Protein AF-A0A7R9EGP4-F1 (afdb_monomer_lite)

pLDDT: mean 71.15, std 16.38, range [32.47, 93.38]

Radius of gyration: 16.87 Å; chains: 1; bounding box: 32×26×51 Å

Sequence (103 aa):
MEYSLVICSLVVRGTTDPYENIPIYNYVSGQNTLTLQENTNVVLERILEVPSAQAIWYPWVIPFKTVFWYRVFAIFVHVIPGALLDIAFVIKGNPPMPIDTLR

Secondary structure (DSSP, 8-state):
---EE--S-----------TTPPPPBSSSSTTB--HHHHHHHHHHHHHHS--TT-SS-----EESSHHHHHHHHIIIIIHHHHHHHHHHHHTTPPPPP-----

Structure (mmCIF, N/CA/C/O backbone):
data_AF-A0A7R9EGP4-F1
#
_entry.id   AF-A0A7R9EGP4-F1
#
loop_
_atom_site.group_PDB
_atom_site.id
_atom_site.type_symbol
_atom_site.label_atom_id
_atom_site.label_alt_id
_atom_site.label_comp_id
_atom_site.label_asym_id
_atom_site.label_entity_id
_atom_site.label_seq_id
_atom_site.pdbx_PDB_ins_code
_atom_site.Cartn_x
_atom_site.Cartn_y
_atom_site.Cartn_z
_atom_site.occupancy
_atom_site.B_iso_or_equiv
_atom_site.auth_seq_id
_atom_site.auth_comp_id
_atom_site.auth_asym_id
_atom_site.auth_atom_id
_atom_site.pdbx_PDB_model_num
ATOM 1 N N . MET A 1 1 ? 13.381 -14.000 -12.545 1.00 33.09 1 MET A N 1
ATOM 2 C CA . MET A 1 1 ? 13.529 -13.463 -11.177 1.00 33.09 1 MET A CA 1
ATOM 3 C C . MET A 1 1 ? 12.174 -12.921 -10.783 1.00 33.09 1 MET A C 1
ATOM 5 O O . MET A 1 1 ? 11.679 -12.043 -11.474 1.00 33.09 1 MET A O 1
ATOM 9 N N . GLU A 1 2 ? 11.538 -13.522 -9.784 1.00 32.47 2 GLU A N 1
ATOM 10 C CA . GLU A 1 2 ? 10.245 -13.063 -9.271 1.00 32.47 2 GLU A CA 1
ATOM 11 C C . GLU A 1 2 ? 10.476 -11.825 -8.402 1.00 32.47 2 GLU A C 1
ATOM 13 O O . GLU A 1 2 ? 11.307 -11.845 -7.494 1.00 32.47 2 GLU A O 1
ATOM 18 N N . TYR A 1 3 ? 9.776 -10.739 -8.710 1.00 34.62 3 TYR A N 1
ATOM 19 C CA . TYR A 1 3 ? 9.794 -9.510 -7.926 1.00 34.62 3 TYR A CA 1
ATOM 20 C C . TYR A 1 3 ? 8.401 -9.325 -7.335 1.00 34.62 3 TYR A C 1
ATOM 22 O O . TYR A 1 3 ? 7.410 -9.365 -8.061 1.00 34.62 3 TYR A O 1
ATOM 30 N N . SER A 1 4 ? 8.324 -9.138 -6.021 1.00 34.84 4 SER A N 1
ATOM 31 C CA . SER A 1 4 ? 7.066 -8.846 -5.331 1.00 34.84 4 SER A CA 1
ATOM 32 C C . SER A 1 4 ? 6.970 -7.343 -5.087 1.00 34.84 4 SER A C 1
ATOM 34 O O . SER A 1 4 ? 7.920 -6.726 -4.596 1.00 34.84 4 SER A O 1
ATOM 36 N N . LEU A 1 5 ? 5.830 -6.768 -5.467 1.00 43.25 5 LEU A N 1
ATOM 37 C CA . LEU A 1 5 ? 5.548 -5.338 -5.447 1.00 43.25 5 LEU A CA 1
ATOM 38 C C . LEU A 1 5 ? 4.497 -5.057 -4.370 1.00 43.25 5 LEU A C 1
ATOM 40 O O . LEU A 1 5 ? 3.457 -5.708 -4.332 1.00 43.25 5 LEU A O 1
ATOM 44 N N . VAL A 1 6 ? 4.766 -4.082 -3.510 1.00 43.62 6 VAL A N 1
ATOM 45 C CA . VAL A 1 6 ? 3.789 -3.564 -2.550 1.00 43.62 6 VAL A CA 1
ATOM 46 C C . VAL A 1 6 ? 3.207 -2.279 -3.137 1.00 43.62 6 VAL A C 1
ATOM 48 O O . VAL A 1 6 ? 3.958 -1.328 -3.335 1.00 43.62 6 VAL A O 1
ATOM 51 N N . ILE A 1 7 ? 1.902 -2.245 -3.431 1.00 51.66 7 ILE A N 1
ATOM 52 C CA . ILE A 1 7 ? 1.186 -1.013 -3.809 1.00 51.66 7 ILE A CA 1
ATOM 53 C C . ILE A 1 7 ? 0.222 -0.660 -2.682 1.00 51.66 7 ILE A C 1
ATOM 55 O O . ILE A 1 7 ? -0.674 -1.434 -2.357 1.00 51.66 7 ILE A O 1
ATOM 59 N N . CYS A 1 8 ? 0.381 0.530 -2.105 1.00 50.00 8 CYS A N 1
ATOM 60 C CA . CYS A 1 8 ? -0.383 0.955 -0.931 1.00 50.00 8 CYS A CA 1
ATOM 61 C C . CYS A 1 8 ? -1.784 1.533 -1.215 1.00 50.00 8 CYS A C 1
ATOM 63 O O . CYS A 1 8 ? -2.454 1.946 -0.271 1.00 50.00 8 CYS A O 1
ATOM 65 N N . SER A 1 9 ? -2.263 1.574 -2.468 1.00 44.53 9 SER A N 1
ATOM 66 C CA . SER A 1 9 ? -3.538 2.258 -2.766 1.00 44.53 9 SER A CA 1
ATOM 67 C C . SER A 1 9 ? -4.195 1.971 -4.132 1.00 44.53 9 SER A C 1
ATOM 69 O O . SER A 1 9 ? -4.710 2.904 -4.753 1.00 44.53 9 SER A O 1
ATOM 71 N N . LEU A 1 10 ? -4.210 0.736 -4.652 1.00 44.56 10 LEU A N 1
ATOM 72 C CA . LEU A 1 10 ? -4.834 0.502 -5.967 1.00 44.56 10 LEU A CA 1
ATOM 73 C C . LEU A 1 10 ? -6.283 -0.002 -5.872 1.00 44.56 10 LEU A C 1
ATOM 75 O O . LEU A 1 10 ? -6.531 -1.193 -5.725 1.00 44.56 10 LEU A O 1
ATOM 79 N N . VAL A 1 11 ? -7.241 0.913 -6.049 1.00 40.97 11 VAL A N 1
ATOM 80 C CA . VAL A 1 11 ? -8.586 0.580 -6.545 1.00 40.97 11 VAL A CA 1
ATOM 81 C C . VAL A 1 11 ? -8.576 0.836 -8.051 1.00 40.97 11 VAL A C 1
ATOM 83 O O . VAL A 1 11 ? -8.503 1.984 -8.486 1.00 40.97 11 VAL A O 1
ATOM 86 N N . VAL A 1 12 ? -8.619 -0.224 -8.860 1.00 43.53 12 VAL A N 1
ATOM 87 C CA . VAL A 1 12 ? -8.705 -0.102 -10.322 1.00 43.53 12 VAL A CA 1
ATOM 88 C C . VAL A 1 12 ? -10.144 0.249 -10.691 1.00 43.53 12 VAL A C 1
ATOM 90 O O . VAL A 1 12 ? -11.030 -0.602 -10.652 1.00 43.53 12 VAL A O 1
ATOM 93 N N . ARG A 1 13 ? -10.396 1.511 -11.051 1.00 36.84 13 ARG A N 1
ATOM 94 C CA . ARG A 1 13 ? -11.659 1.919 -11.674 1.00 36.84 13 ARG A CA 1
ATOM 95 C C . ARG A 1 13 ? -11.477 1.834 -13.189 1.00 36.84 13 ARG A C 1
ATOM 97 O O . ARG A 1 13 ? -10.852 2.705 -13.782 1.00 36.84 13 ARG A O 1
ATOM 104 N N . GLY A 1 14 ? -11.965 0.755 -13.799 1.00 44.16 14 GLY A N 1
ATOM 105 C CA . GLY A 1 14 ? -11.952 0.607 -15.256 1.00 44.16 14 GLY A CA 1
ATOM 106 C C . GLY A 1 14 ? -12.837 1.670 -15.911 1.00 44.16 14 GLY A C 1
ATOM 107 O O . GLY A 1 14 ? -13.988 1.841 -15.505 1.00 44.16 14 GLY A O 1
ATOM 108 N N . THR A 1 15 ? -12.304 2.397 -16.894 1.00 44.06 15 THR A N 1
ATOM 109 C CA . THR A 1 15 ? -13.113 3.248 -17.778 1.00 44.06 15 THR A CA 1
ATOM 110 C C . THR A 1 15 ? -13.651 2.401 -18.934 1.00 44.06 15 THR A C 1
ATOM 112 O O . THR A 1 15 ? -13.078 1.365 -19.275 1.00 44.06 15 THR A O 1
ATOM 115 N N . THR A 1 16 ? -14.792 2.802 -19.494 1.00 48.34 16 THR A N 1
ATOM 116 C CA . THR A 1 16 ? -15.477 2.123 -20.612 1.00 48.34 16 THR A CA 1
ATOM 117 C C . THR A 1 16 ? -15.228 2.837 -21.945 1.00 48.34 16 THR A C 1
ATOM 119 O O . THR A 1 16 ? -16.086 2.839 -22.824 1.00 48.34 16 THR A O 1
ATOM 122 N N . ASP A 1 17 ? -14.065 3.475 -22.098 1.00 54.62 17 ASP A N 1
ATOM 123 C CA . ASP A 1 17 ? -13.727 4.198 -23.325 1.00 54.62 17 ASP A CA 1
ATOM 124 C C . ASP A 1 17 ? -13.490 3.225 -24.499 1.00 54.62 17 ASP A C 1
ATOM 126 O O . ASP A 1 17 ? -12.954 2.132 -24.293 1.00 54.62 17 ASP A O 1
ATOM 130 N N . PRO A 1 18 ? -13.883 3.584 -25.737 1.00 53.38 18 PRO A N 1
ATOM 131 C CA . PRO A 1 18 ? -13.734 2.710 -26.897 1.00 53.38 18 PRO A CA 1
ATOM 132 C C . PRO A 1 18 ? -12.254 2.372 -27.159 1.00 53.38 18 PRO A C 1
ATOM 134 O O . PRO A 1 18 ? -11.427 3.235 -27.447 1.00 53.38 18 PRO A O 1
ATOM 137 N N . TYR A 1 19 ? -11.942 1.079 -27.054 1.00 57.06 19 TYR A N 1
ATOM 138 C CA . TYR A 1 19 ? -10.608 0.466 -26.965 1.00 57.06 19 TYR A CA 1
ATOM 139 C C . TYR A 1 19 ? -9.757 0.469 -28.254 1.00 57.06 19 TYR A C 1
ATOM 141 O O . TYR A 1 19 ? -8.856 -0.355 -28.389 1.00 57.06 19 TYR A O 1
ATOM 149 N N . GLU A 1 20 ? -10.003 1.347 -29.228 1.00 58.94 20 GLU A N 1
ATOM 150 C CA . GLU A 1 20 ? -9.450 1.153 -30.582 1.00 58.94 20 GLU A CA 1
ATOM 151 C C . GLU A 1 20 ? -7.933 1.408 -30.711 1.00 58.94 20 GLU A C 1
ATOM 153 O O . GLU A 1 20 ? -7.323 0.916 -31.655 1.00 58.94 20 GLU A O 1
ATOM 158 N N . ASN A 1 21 ? -7.295 2.124 -29.772 1.00 64.50 21 ASN A N 1
ATOM 159 C CA . ASN A 1 21 ? -5.872 2.504 -29.868 1.00 64.50 21 ASN A CA 1
ATOM 160 C C . ASN A 1 21 ? -5.110 2.519 -28.524 1.00 64.50 21 ASN A C 1
ATOM 162 O O . ASN A 1 21 ? -4.201 3.327 -28.335 1.00 64.50 21 ASN A O 1
ATOM 166 N N . ILE A 1 22 ? -5.455 1.653 -27.565 1.00 70.19 22 ILE A N 1
ATOM 167 C CA . ILE A 1 22 ? -4.680 1.556 -26.314 1.00 70.19 22 ILE A CA 1
ATOM 168 C C . ILE A 1 22 ? -3.497 0.594 -26.529 1.00 70.19 22 ILE A C 1
ATOM 170 O O . ILE A 1 22 ? -3.731 -0.588 -26.795 1.00 70.19 22 ILE A O 1
ATOM 174 N N . PRO A 1 23 ? -2.232 1.049 -26.422 1.00 71.81 23 PRO A N 1
ATOM 175 C CA . PRO A 1 23 ? -1.080 0.169 -26.576 1.00 71.81 23 PRO A CA 1
ATOM 176 C C . PRO A 1 23 ? -1.069 -0.902 -25.476 1.00 71.81 23 PRO A C 1
ATOM 178 O O . PRO A 1 23 ? -1.098 -0.595 -24.285 1.00 71.81 23 PRO A O 1
ATOM 181 N N . ILE A 1 24 ? -1.019 -2.172 -25.887 1.00 75.06 24 ILE A N 1
ATOM 182 C CA . ILE A 1 24 ? -0.886 -3.315 -24.977 1.00 75.06 24 ILE A CA 1
ATOM 183 C C . ILE A 1 24 ? 0.603 -3.579 -24.761 1.00 75.06 24 ILE A C 1
ATOM 185 O O . ILE A 1 24 ? 1.324 -3.898 -25.711 1.00 75.06 24 ILE A O 1
ATOM 189 N N . TYR A 1 25 ? 1.044 -3.461 -23.510 1.00 77.31 25 TYR A N 1
ATOM 190 C CA . TYR A 1 25 ? 2.406 -3.770 -23.078 1.00 77.31 25 TYR A CA 1
ATOM 191 C C . TYR A 1 25 ? 2.488 -5.189 -22.511 1.00 77.31 25 TYR A C 1
ATOM 193 O O . TYR A 1 25 ? 1.523 -5.690 -21.931 1.00 77.31 25 TYR A O 1
ATOM 201 N N . ASN A 1 26 ? 3.639 -5.843 -22.655 1.00 77.44 26 ASN A N 1
ATOM 202 C CA . ASN A 1 26 ? 3.890 -7.160 -22.070 1.00 77.44 26 ASN A CA 1
ATOM 203 C C . ASN A 1 26 ? 5.231 -7.202 -21.318 1.00 77.44 26 ASN A C 1
ATOM 205 O O . ASN A 1 26 ? 6.113 -6.379 -21.536 1.00 77.44 26 ASN A O 1
ATOM 209 N N . TYR A 1 27 ? 5.374 -8.180 -20.420 1.00 73.12 27 TYR A N 1
ATOM 210 C CA . TYR A 1 27 ? 6.587 -8.400 -19.617 1.00 73.12 27 TYR A CA 1
ATOM 211 C C . TYR A 1 27 ? 7.536 -9.448 -20.227 1.00 73.12 27 TYR A C 1
ATOM 213 O O . TYR A 1 27 ? 8.408 -9.978 -19.536 1.00 73.12 27 TYR A O 1
ATOM 221 N N . VAL A 1 28 ? 7.341 -9.807 -21.498 1.00 72.62 28 VAL A N 1
ATOM 222 C CA . VAL A 1 28 ? 8.111 -10.845 -22.197 1.00 72.62 28 VAL A CA 1
ATOM 223 C C . VAL A 1 28 ? 8.891 -10.226 -23.351 1.00 72.62 28 VAL A C 1
ATOM 225 O O . VAL A 1 28 ? 8.566 -9.148 -23.819 1.00 72.62 28 VAL A O 1
ATOM 228 N N . SER A 1 29 ? 9.938 -10.888 -23.836 1.00 70.25 29 SER A N 1
ATOM 229 C CA . SER A 1 29 ? 10.669 -10.394 -25.007 1.00 70.25 29 SER A CA 1
ATOM 230 C C . SER A 1 29 ? 9.750 -10.368 -26.237 1.00 70.25 29 SER A C 1
ATOM 232 O O . SER A 1 29 ? 9.290 -11.426 -26.670 1.00 70.25 29 SER A O 1
ATOM 234 N N . GLY A 1 30 ? 9.493 -9.189 -26.807 1.00 74.25 30 GLY A N 1
ATOM 235 C CA . GLY A 1 30 ? 8.603 -9.034 -27.959 1.00 74.25 30 GLY A CA 1
ATOM 236 C C . GLY A 1 30 ? 8.257 -7.577 -28.279 1.00 74.25 30 GLY A C 1
ATOM 237 O O . GLY A 1 30 ? 8.965 -6.647 -27.893 1.00 74.25 30 GLY A O 1
ATOM 238 N N . GLN A 1 31 ? 7.152 -7.363 -28.996 1.00 69.12 31 GLN A N 1
ATOM 239 C CA . GLN A 1 31 ? 6.620 -6.017 -29.241 1.00 69.12 31 GLN A CA 1
ATOM 240 C C . GLN A 1 31 ? 6.072 -5.418 -27.937 1.00 69.12 31 GLN A C 1
ATOM 242 O O . GLN A 1 31 ? 5.435 -6.134 -27.173 1.00 69.12 31 GLN A O 1
ATOM 247 N N . ASN A 1 32 ? 6.307 -4.124 -27.687 1.00 73.81 32 ASN A N 1
ATOM 248 C CA . ASN A 1 32 ? 5.857 -3.404 -26.483 1.00 73.81 32 ASN A CA 1
ATOM 249 C C . ASN A 1 32 ? 6.312 -4.051 -25.156 1.00 73.81 32 ASN A C 1
ATOM 251 O O . ASN A 1 32 ? 5.524 -4.176 -24.215 1.00 73.81 32 ASN A O 1
ATOM 255 N N . THR A 1 33 ? 7.579 -4.478 -25.089 1.00 77.50 33 THR A N 1
ATOM 256 C CA . THR A 1 33 ? 8.167 -5.011 -23.849 1.00 77.50 33 THR A CA 1
ATOM 257 C C . THR A 1 33 ? 8.299 -3.888 -22.822 1.00 77.50 33 THR A C 1
ATOM 259 O O . THR A 1 33 ? 8.869 -2.844 -23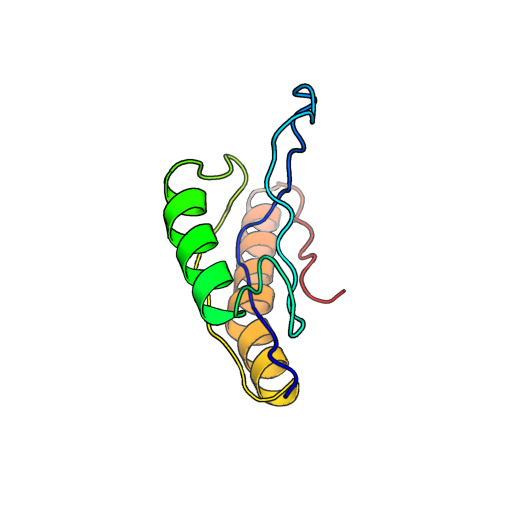.128 1.00 77.50 33 THR A O 1
ATOM 262 N N . LEU A 1 34 ? 7.806 -4.118 -21.610 1.00 80.56 34 LEU A N 1
ATOM 263 C CA . LEU A 1 34 ? 7.903 -3.199 -20.484 1.00 80.56 34 LEU A CA 1
ATOM 264 C C . LEU A 1 34 ? 8.566 -3.923 -19.315 1.00 80.56 34 LEU A C 1
ATOM 266 O O . LEU A 1 34 ? 8.147 -5.012 -18.916 1.00 80.56 34 LEU A O 1
ATOM 270 N N . THR A 1 35 ? 9.612 -3.335 -18.749 1.00 82.12 35 THR A N 1
ATOM 271 C CA . THR A 1 35 ? 10.199 -3.854 -17.516 1.00 82.12 35 THR A CA 1
ATOM 272 C C . THR A 1 35 ? 9.307 -3.524 -16.324 1.00 82.12 35 THR A C 1
ATOM 274 O O . THR A 1 35 ? 8.576 -2.532 -16.307 1.00 82.12 35 THR A O 1
ATOM 277 N N . LEU A 1 36 ? 9.396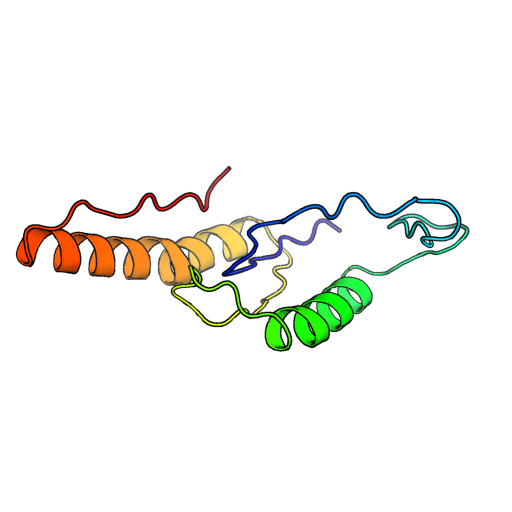 -4.330 -15.262 1.00 74.56 36 LEU A N 1
ATOM 278 C CA . LEU A 1 36 ? 8.701 -4.026 -14.009 1.00 74.56 36 LEU A CA 1
ATOM 279 C C . LEU A 1 36 ? 9.095 -2.649 -13.454 1.00 74.56 36 LEU A C 1
ATOM 281 O O . LEU A 1 36 ? 8.258 -1.969 -12.866 1.00 74.56 36 LEU A O 1
ATOM 285 N N . GLN A 1 37 ? 10.349 -2.235 -13.651 1.00 78.00 37 GLN A N 1
ATOM 286 C CA . GLN A 1 37 ? 10.836 -0.926 -13.225 1.00 78.00 37 GLN A CA 1
ATOM 287 C C . GLN A 1 37 ? 10.164 0.206 -14.007 1.00 78.00 37 GLN A C 1
ATOM 289 O O . GLN A 1 37 ? 9.644 1.132 -13.392 1.00 78.00 37 GLN A O 1
ATOM 294 N N . GLU A 1 38 ? 10.120 0.114 -15.338 1.00 81.75 38 GLU A N 1
ATOM 295 C CA . GLU A 1 38 ? 9.441 1.101 -16.187 1.00 81.75 38 GLU A CA 1
ATOM 296 C C . GLU A 1 38 ? 7.950 1.179 -15.859 1.00 81.75 38 GLU A C 1
ATOM 298 O O . GLU A 1 38 ? 7.427 2.272 -15.656 1.00 81.75 38 GLU A O 1
ATOM 303 N N . ASN A 1 39 ? 7.285 0.030 -15.701 1.00 80.81 39 ASN A N 1
ATOM 304 C CA . ASN A 1 39 ? 5.888 -0.004 -15.277 1.00 80.81 39 ASN A CA 1
ATOM 305 C C . ASN A 1 39 ? 5.687 0.678 -13.918 1.00 80.81 39 ASN A C 1
ATOM 307 O O . ASN A 1 39 ? 4.768 1.470 -13.747 1.00 80.81 39 ASN A O 1
ATOM 311 N N . THR A 1 40 ? 6.553 0.379 -12.949 1.00 77.81 40 THR A N 1
ATOM 312 C CA . THR A 1 40 ? 6.468 0.960 -11.604 1.00 77.81 40 THR A CA 1
ATOM 313 C C . THR A 1 40 ? 6.610 2.477 -11.650 1.00 77.81 40 THR A C 1
ATOM 315 O O . THR A 1 40 ? 5.836 3.168 -10.996 1.00 77.81 40 THR A O 1
ATOM 318 N N . ASN A 1 41 ? 7.551 2.996 -12.441 1.00 82.38 41 ASN A N 1
ATOM 319 C CA . ASN A 1 41 ? 7.763 4.435 -12.577 1.00 82.38 41 ASN A CA 1
ATOM 320 C C . ASN A 1 41 ? 6.537 5.123 -13.189 1.00 82.38 41 ASN A C 1
ATOM 322 O O . ASN A 1 41 ? 6.021 6.067 -12.600 1.00 82.38 41 ASN A O 1
ATOM 326 N N . VAL A 1 42 ? 6.013 4.593 -14.300 1.00 81.69 42 VAL A N 1
ATOM 327 C CA . VAL A 1 42 ? 4.816 5.140 -14.965 1.00 81.69 42 VAL A CA 1
ATOM 328 C C . VAL A 1 42 ? 3.602 5.112 -14.033 1.00 81.69 42 VAL A C 1
ATOM 330 O O . VAL A 1 42 ? 2.861 6.090 -13.933 1.00 81.69 42 VAL A O 1
ATOM 333 N N . VAL A 1 43 ? 3.398 4.003 -13.315 1.00 78.00 43 VAL A N 1
ATOM 334 C CA . VAL A 1 43 ? 2.298 3.878 -12.352 1.00 78.00 43 VAL A CA 1
ATOM 335 C C . VAL A 1 43 ? 2.462 4.874 -11.208 1.00 78.00 43 VAL A C 1
ATOM 337 O O . VAL A 1 43 ? 1.482 5.516 -10.848 1.00 78.00 43 VAL A O 1
ATOM 340 N N . LEU A 1 44 ? 3.665 5.028 -10.646 1.00 78.31 44 LEU A N 1
ATOM 341 C CA . LEU A 1 44 ? 3.927 5.969 -9.553 1.00 78.31 44 LEU A CA 1
ATOM 342 C C . LEU A 1 44 ? 3.730 7.429 -9.972 1.00 78.31 44 LEU A C 1
ATOM 344 O O . LEU A 1 44 ? 3.149 8.197 -9.210 1.00 78.31 44 LEU A O 1
ATOM 348 N N . GLU A 1 45 ? 4.165 7.808 -11.173 1.00 82.06 45 GLU A N 1
ATOM 349 C CA . GLU A 1 45 ? 3.924 9.148 -11.715 1.00 82.06 45 GLU A CA 1
ATOM 350 C C . GLU A 1 45 ? 2.421 9.415 -11.840 1.00 82.06 45 GLU A C 1
ATOM 352 O O . GLU A 1 45 ? 1.926 10.442 -11.378 1.00 82.06 45 GLU A O 1
ATOM 357 N N . ARG A 1 46 ? 1.663 8.453 -12.382 1.00 78.31 46 ARG A N 1
ATOM 358 C CA . ARG A 1 46 ? 0.239 8.655 -12.661 1.00 78.31 46 ARG A CA 1
ATOM 359 C C . ARG A 1 46 ? -0.670 8.516 -11.439 1.00 78.31 46 ARG A C 1
ATOM 361 O O . ARG A 1 46 ? -1.676 9.216 -11.343 1.00 78.31 46 ARG A O 1
ATOM 368 N N . ILE A 1 47 ? -0.351 7.625 -10.502 1.00 73.94 47 ILE A N 1
ATOM 369 C CA . ILE A 1 47 ? -1.183 7.377 -9.312 1.00 73.94 47 ILE A CA 1
ATOM 370 C C . ILE A 1 47 ? -1.197 8.579 -8.358 1.00 73.94 47 ILE A C 1
ATOM 372 O O . ILE A 1 47 ? -2.155 8.757 -7.609 1.00 73.94 47 ILE A O 1
ATOM 376 N N . LEU A 1 48 ? -0.165 9.428 -8.409 1.00 74.12 48 LEU A N 1
ATOM 377 C CA . LEU A 1 48 ? -0.108 10.677 -7.651 1.00 74.12 48 LEU A CA 1
ATOM 378 C C . LEU A 1 48 ? -1.002 11.773 -8.251 1.00 74.12 48 LEU A C 1
ATOM 380 O O . LEU A 1 48 ? -1.491 12.623 -7.512 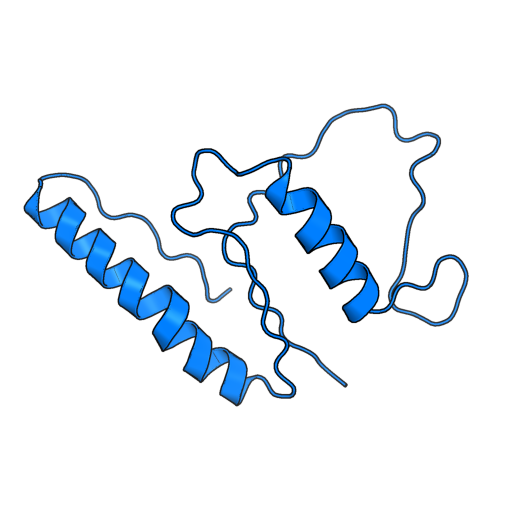1.00 74.12 48 LEU A O 1
ATOM 384 N N . GLU A 1 49 ? -1.258 11.740 -9.561 1.00 78.75 49 GLU A N 1
ATOM 385 C CA . GLU A 1 49 ? -2.159 12.688 -10.236 1.00 78.75 49 GLU A CA 1
ATOM 386 C C . GLU A 1 49 ? -3.639 12.382 -9.969 1.00 78.75 49 GLU A C 1
ATOM 388 O O . GLU A 1 49 ? -4.490 13.266 -10.067 1.00 78.75 49 GLU A O 1
ATOM 393 N N . VAL A 1 50 ? -3.955 11.129 -9.629 1.00 70.81 50 VAL A N 1
ATOM 394 C CA . VAL A 1 50 ? -5.324 10.666 -9.372 1.00 70.81 50 VAL A CA 1
ATOM 395 C C . VAL A 1 50 ? -5.373 9.925 -8.032 1.00 70.81 50 VAL A C 1
ATOM 397 O O . VAL A 1 50 ? -5.534 8.700 -8.006 1.00 70.81 50 VAL A O 1
ATOM 400 N N . PRO A 1 51 ? -5.224 10.633 -6.894 1.00 63.97 51 PRO A N 1
ATOM 401 C CA . PRO A 1 51 ? -5.295 9.991 -5.592 1.00 63.97 51 PRO A CA 1
ATOM 402 C C . PRO A 1 51 ? -6.690 9.392 -5.394 1.00 63.97 51 PRO A C 1
ATOM 404 O O . PRO A 1 51 ? -7.712 10.055 -5.595 1.00 63.97 51 PRO A O 1
ATOM 407 N N . SER A 1 52 ? -6.750 8.123 -4.989 1.00 65.38 52 SER A N 1
ATOM 408 C CA . SER A 1 52 ? -8.023 7.514 -4.606 1.00 65.38 52 SER A CA 1
ATOM 409 C C . SER A 1 52 ? -8.566 8.246 -3.381 1.00 65.38 52 SER A C 1
ATOM 411 O O . SER A 1 52 ? -7.884 8.342 -2.363 1.00 65.38 52 SER A O 1
ATOM 413 N N . ALA A 1 53 ? -9.815 8.713 -3.444 1.00 65.50 53 ALA A N 1
ATOM 414 C CA . ALA A 1 53 ? -10.488 9.358 -2.311 1.00 65.50 53 ALA A CA 1
ATOM 415 C C . ALA A 1 53 ? -10.598 8.443 -1.073 1.00 65.50 53 ALA A C 1
ATOM 417 O O . ALA A 1 53 ? -10.897 8.910 0.021 1.00 65.50 53 ALA A O 1
ATOM 418 N N . GLN A 1 54 ? -10.372 7.140 -1.255 1.00 66.94 54 GLN A N 1
ATOM 419 C CA . GLN A 1 54 ? -10.404 6.121 -0.209 1.00 66.94 54 GLN A CA 1
ATOM 420 C C . GLN A 1 54 ? -9.001 5.640 0.195 1.00 66.94 54 GLN A C 1
ATOM 422 O O . GLN A 1 54 ? -8.884 4.732 1.016 1.00 66.94 54 GLN A O 1
ATOM 427 N N . ALA A 1 55 ? -7.931 6.202 -0.378 1.00 68.94 55 ALA A N 1
ATOM 428 C CA . ALA A 1 55 ? -6.573 5.864 0.022 1.00 68.94 55 ALA A CA 1
ATOM 429 C C . ALA A 1 55 ? -6.289 6.419 1.423 1.00 68.94 55 ALA A C 1
ATOM 431 O O . ALA A 1 55 ? -6.303 7.627 1.641 1.00 68.94 55 ALA A O 1
ATOM 432 N N . ILE A 1 56 ? -6.008 5.524 2.370 1.00 73.62 56 ILE A N 1
ATOM 433 C CA . ILE A 1 56 ? -5.533 5.905 3.708 1.00 73.62 56 ILE A CA 1
ATOM 434 C C . ILE A 1 56 ? -4.087 6.410 3.635 1.00 73.62 56 ILE A C 1
ATOM 436 O O . ILE A 1 56 ? -3.705 7.342 4.340 1.00 73.62 56 ILE A O 1
ATOM 440 N N . TRP A 1 57 ? -3.280 5.780 2.782 1.00 76.44 57 TRP A N 1
ATOM 441 C CA . TRP A 1 57 ? -1.852 6.040 2.644 1.00 76.44 57 TRP A CA 1
ATOM 442 C C . TRP A 1 57 ? -1.564 6.612 1.259 1.00 76.44 57 TRP A C 1
ATOM 444 O O . TRP A 1 57 ? -2.192 6.210 0.277 1.00 76.44 57 TRP A O 1
ATOM 454 N N . TYR A 1 58 ? -0.571 7.498 1.162 1.00 75.88 58 TYR A N 1
ATOM 455 C CA . TYR A 1 58 ? -0.024 7.868 -0.142 1.00 75.88 58 TYR A CA 1
ATOM 456 C C . TYR A 1 58 ? 0.571 6.627 -0.828 1.00 75.88 58 TYR A C 1
ATOM 458 O O . TYR A 1 58 ? 1.146 5.780 -0.144 1.00 75.88 58 TYR A O 1
ATOM 466 N N . PRO A 1 59 ? 0.452 6.493 -2.158 1.00 72.94 59 PRO A N 1
ATOM 467 C CA . PRO A 1 59 ? 1.074 5.403 -2.894 1.00 72.94 59 PRO A CA 1
ATOM 468 C C . P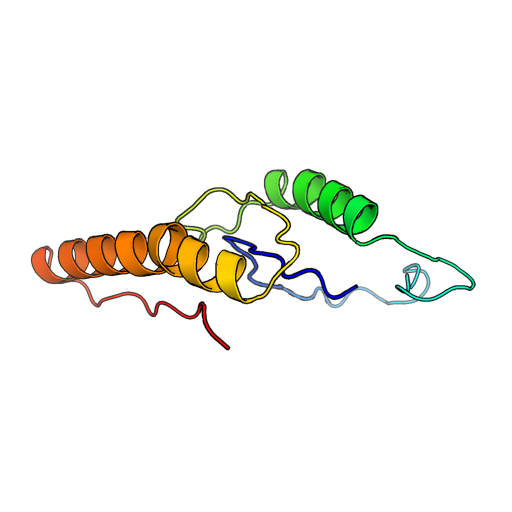RO A 1 59 ? 2.597 5.533 -2.891 1.00 72.94 59 PRO A C 1
ATOM 470 O O . PRO A 1 59 ? 3.154 6.580 -3.207 1.00 72.94 59 PRO A O 1
ATOM 473 N N . TRP A 1 60 ? 3.271 4.433 -2.589 1.00 74.88 60 TRP A N 1
ATOM 474 C CA . TRP A 1 60 ? 4.706 4.250 -2.777 1.00 74.88 60 TRP A CA 1
ATOM 475 C C . TRP A 1 60 ? 4.977 2.767 -3.019 1.00 74.88 60 TRP A C 1
ATOM 477 O O . TRP A 1 60 ? 4.133 1.920 -2.712 1.00 74.88 60 TRP A O 1
ATOM 487 N N . VAL A 1 61 ? 6.138 2.459 -3.600 1.00 74.69 61 VAL A N 1
ATOM 488 C CA . VAL A 1 61 ? 6.522 1.097 -3.985 1.00 74.69 61 VAL A CA 1
ATOM 489 C C . VAL A 1 61 ? 7.939 0.800 -3.513 1.00 74.69 61 VAL A C 1
ATOM 491 O O . VAL A 1 61 ? 8.858 1.579 -3.762 1.00 74.69 61 VAL A O 1
ATOM 494 N N . ILE A 1 62 ? 8.127 -0.372 -2.901 1.00 77.19 62 ILE A N 1
ATOM 495 C CA . ILE A 1 62 ? 9.449 -0.969 -2.683 1.00 77.19 62 ILE A CA 1
ATOM 496 C C . ILE A 1 62 ? 9.505 -2.333 -3.376 1.00 77.19 62 ILE A C 1
ATOM 498 O O . ILE A 1 62 ? 8.707 -3.214 -3.043 1.00 77.19 62 ILE A O 1
ATOM 502 N N . PRO A 1 63 ? 10.445 -2.543 -4.316 1.00 73.56 63 PRO A N 1
ATOM 503 C CA . PRO A 1 63 ? 10.654 -3.847 -4.922 1.00 73.56 63 PRO A CA 1
ATOM 504 C C . PRO A 1 63 ? 11.452 -4.762 -3.984 1.00 73.56 63 PRO A C 1
ATOM 506 O O . PRO A 1 63 ? 12.553 -4.420 -3.546 1.00 73.56 63 PRO A O 1
ATOM 509 N N . PHE A 1 64 ? 10.941 -5.968 -3.730 1.00 78.06 64 PHE A N 1
ATOM 510 C CA . PHE A 1 64 ? 11.661 -7.001 -2.981 1.00 78.06 64 PHE A CA 1
ATOM 511 C C . PHE A 1 64 ? 12.145 -8.120 -3.903 1.00 78.06 64 PHE A C 1
ATOM 513 O O . PHE A 1 64 ? 11.412 -8.598 -4.767 1.00 78.06 64 PHE A O 1
ATOM 520 N N . LYS A 1 65 ? 13.389 -8.570 -3.687 1.00 78.38 65 LYS A N 1
ATOM 521 C CA . LYS A 1 65 ? 13.989 -9.699 -4.422 1.00 78.38 65 LYS A CA 1
ATOM 522 C C . LYS A 1 65 ? 13.480 -11.067 -3.960 1.00 78.38 65 LYS A C 1
ATOM 524 O O . LYS A 1 65 ? 13.717 -12.058 -4.640 1.00 78.38 65 LYS A O 1
ATOM 529 N N . THR A 1 66 ? 12.864 -11.142 -2.780 1.00 82.06 66 THR A N 1
ATOM 530 C CA . THR A 1 66 ? 12.336 -12.391 -2.222 1.00 82.06 66 THR A CA 1
ATOM 531 C C . THR A 1 66 ? 10.992 -12.163 -1.538 1.00 82.06 66 THR A C 1
ATOM 533 O O . THR A 1 66 ? 10.770 -11.140 -0.886 1.00 82.06 66 THR A O 1
ATOM 536 N N . VAL A 1 67 ? 10.119 -13.169 -1.627 1.00 79.75 67 VAL A N 1
ATOM 537 C CA . VAL A 1 67 ? 8.795 -13.179 -0.979 1.00 79.75 67 VAL A CA 1
ATOM 538 C C . VAL A 1 67 ? 8.910 -13.092 0.548 1.00 79.75 67 VAL A C 1
ATOM 540 O O . VAL A 1 67 ? 8.039 -12.532 1.208 1.00 79.75 67 VAL A O 1
ATOM 543 N N . PHE A 1 68 ? 9.999 -13.611 1.125 1.00 86.56 68 PHE A N 1
ATOM 544 C CA . PHE A 1 68 ? 10.246 -13.530 2.565 1.00 86.56 68 PHE A CA 1
ATOM 545 C C . PHE A 1 68 ? 10.325 -12.076 3.046 1.00 86.56 68 PHE A C 1
ATOM 547 O O . PHE A 1 68 ? 9.574 -11.689 3.939 1.00 86.56 68 PHE A O 1
ATOM 554 N N . TRP A 1 69 ? 11.177 -11.256 2.420 1.00 85.38 69 TRP A N 1
ATOM 555 C CA . TRP A 1 69 ? 11.321 -9.849 2.805 1.00 85.38 69 T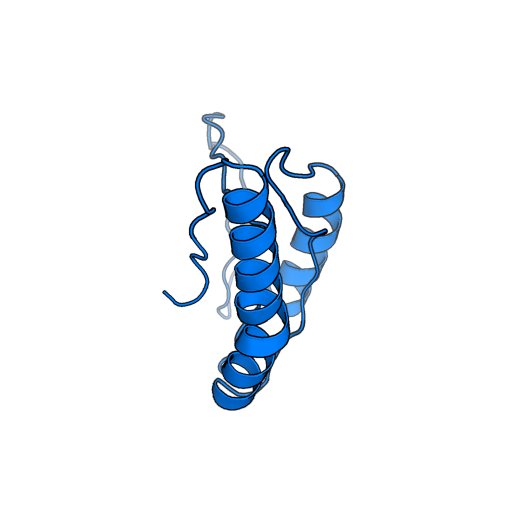RP A CA 1
ATOM 556 C C . TRP A 1 69 ? 10.065 -9.037 2.509 1.00 85.38 69 TRP A C 1
ATOM 558 O O . TRP A 1 69 ? 9.685 -8.207 3.331 1.00 85.38 69 TRP A O 1
ATOM 568 N N . TYR A 1 70 ? 9.384 -9.342 1.402 1.00 84.69 70 TYR A N 1
ATOM 569 C CA . TYR A 1 70 ? 8.063 -8.791 1.108 1.00 84.69 70 TYR A CA 1
ATOM 570 C C . TYR A 1 70 ? 7.083 -9.027 2.267 1.00 84.69 70 TYR A C 1
ATOM 572 O O . TYR A 1 70 ? 6.492 -8.075 2.763 1.00 84.69 70 TYR A O 1
ATOM 580 N N . ARG A 1 71 ? 6.952 -10.270 2.755 1.00 84.44 71 ARG A N 1
ATOM 581 C CA . ARG A 1 71 ? 6.019 -10.607 3.846 1.00 84.44 71 ARG A CA 1
ATOM 582 C C . ARG A 1 71 ? 6.376 -9.908 5.150 1.00 84.44 71 ARG A C 1
ATOM 584 O O . ARG A 1 71 ? 5.491 -9.370 5.807 1.00 84.44 71 ARG A O 1
ATOM 591 N N . VAL A 1 72 ? 7.660 -9.907 5.511 1.00 89.31 72 VAL A N 1
ATOM 592 C CA . VAL A 1 72 ? 8.138 -9.219 6.717 1.00 89.31 72 VAL A CA 1
ATOM 593 C C . VAL A 1 72 ? 7.764 -7.742 6.645 1.00 89.31 72 VAL A C 1
ATOM 595 O O . VAL A 1 72 ? 7.153 -7.219 7.569 1.00 89.31 72 VAL A O 1
ATOM 598 N N . PHE A 1 73 ? 8.062 -7.079 5.530 1.00 87.50 73 PHE A N 1
ATOM 599 C CA . PHE A 1 73 ? 7.798 -5.653 5.376 1.00 87.50 73 PHE A CA 1
ATOM 600 C C . PHE A 1 73 ? 6.301 -5.328 5.288 1.00 87.50 73 PHE A C 1
ATOM 602 O O . PHE A 1 73 ? 5.849 -4.360 5.896 1.00 87.50 73 PHE A O 1
ATOM 609 N N . ALA A 1 74 ? 5.514 -6.171 4.612 1.00 85.31 74 ALA A N 1
ATOM 610 C CA . ALA A 1 74 ? 4.062 -6.039 4.535 1.00 85.31 74 ALA A CA 1
ATOM 611 C C . ALA A 1 74 ? 3.412 -6.050 5.929 1.00 85.31 74 ALA A C 1
ATOM 613 O O . ALA A 1 74 ? 2.501 -5.265 6.184 1.00 85.31 74 ALA A O 1
ATOM 614 N N . ILE A 1 75 ? 3.917 -6.855 6.870 1.00 88.00 75 ILE A N 1
ATOM 615 C CA . ILE A 1 75 ? 3.420 -6.840 8.255 1.00 88.00 75 ILE A CA 1
ATOM 616 C C . ILE A 1 75 ? 3.611 -5.456 8.890 1.00 88.00 75 ILE A C 1
ATOM 618 O O . ILE A 1 75 ? 2.672 -4.906 9.464 1.00 88.00 75 ILE A O 1
ATOM 622 N N . PHE A 1 76 ? 4.800 -4.867 8.761 1.00 89.25 76 PHE A N 1
ATOM 623 C CA . PHE A 1 76 ? 5.109 -3.581 9.392 1.00 89.25 76 PHE A CA 1
ATOM 624 C C . PHE A 1 76 ? 4.429 -2.388 8.727 1.00 89.25 76 PHE A C 1
ATOM 626 O O . PHE A 1 76 ? 4.087 -1.430 9.413 1.00 89.25 76 PHE A O 1
ATOM 633 N N . VAL A 1 77 ? 4.241 -2.431 7.410 1.00 84.75 77 VAL A N 1
ATOM 634 C CA . VAL A 1 77 ? 3.732 -1.291 6.638 1.00 84.75 77 VAL A CA 1
ATOM 635 C C . VAL A 1 77 ? 2.225 -1.336 6.425 1.00 84.75 77 VAL A C 1
ATOM 637 O O . VAL A 1 77 ? 1.596 -0.288 6.346 1.00 84.75 77 VAL A O 1
ATOM 640 N N . HIS A 1 78 ? 1.631 -2.526 6.365 1.00 81.69 78 HIS A N 1
ATOM 641 C CA . HIS A 1 78 ? 0.202 -2.680 6.105 1.00 81.69 78 HIS A CA 1
ATOM 642 C C . HIS A 1 78 ? -0.562 -3.215 7.304 1.00 81.69 78 HIS A C 1
ATOM 644 O O . HIS A 1 78 ? -1.559 -2.622 7.710 1.00 81.69 78 HIS A O 1
ATOM 650 N N . VAL A 1 79 ? -0.097 -4.323 7.884 1.00 84.81 79 VAL A N 1
ATOM 651 C CA . VAL A 1 79 ? -0.872 -5.035 8.908 1.00 84.81 79 VAL A CA 1
ATOM 652 C C . VAL A 1 79 ? -0.893 -4.254 10.216 1.00 84.81 79 VAL A C 1
ATOM 654 O O . VAL A 1 79 ? -1.968 -3.989 10.745 1.00 84.81 79 VAL A O 1
ATOM 657 N N . ILE A 1 80 ? 0.273 -3.845 10.725 1.00 89.12 80 ILE A N 1
ATOM 658 C CA . ILE A 1 80 ? 0.354 -3.087 11.981 1.00 89.12 80 ILE A CA 1
ATOM 659 C C . ILE A 1 80 ? -0.361 -1.728 11.856 1.00 89.12 80 ILE A C 1
ATOM 661 O O . ILE A 1 80 ? -1.216 -1.448 12.697 1.00 89.12 80 ILE A O 1
ATOM 665 N N . PRO A 1 81 ? -0.104 -0.891 10.828 1.00 87.12 81 PRO A N 1
ATOM 666 C CA . PRO A 1 81 ? -0.766 0.407 10.713 1.00 87.12 81 PRO A CA 1
ATOM 667 C C . PRO A 1 81 ? -2.273 0.283 10.467 1.00 87.12 81 PRO A C 1
ATOM 669 O O . PRO A 1 81 ? -3.042 1.037 11.060 1.00 87.12 81 PRO A O 1
ATOM 672 N N . GLY A 1 82 ? -2.704 -0.697 9.664 1.00 85.88 82 GLY A N 1
ATOM 673 C CA . GLY A 1 82 ? -4.122 -1.001 9.469 1.00 85.88 82 GLY A CA 1
ATOM 674 C C . GLY A 1 82 ? -4.810 -1.398 10.776 1.00 85.88 82 GLY A C 1
ATOM 675 O O . GLY A 1 82 ? -5.834 -0.820 11.127 1.00 85.88 82 GLY A O 1
ATOM 676 N N . ALA A 1 83 ? -4.200 -2.293 11.560 1.00 88.00 83 ALA A N 1
ATOM 677 C CA . ALA A 1 83 ? -4.764 -2.732 12.835 1.00 88.00 83 ALA A CA 1
ATOM 678 C C . ALA A 1 83 ? -4.871 -1.582 13.851 1.00 88.00 83 ALA A C 1
ATOM 680 O O . ALA A 1 83 ? -5.848 -1.494 14.593 1.00 88.00 83 ALA A O 1
ATOM 681 N N . LEU A 1 84 ? -3.893 -0.670 13.876 1.00 90.44 84 LEU A N 1
ATOM 682 C CA . LEU A 1 84 ? -3.950 0.524 14.725 1.00 90.44 84 LEU A CA 1
ATOM 683 C C . LEU A 1 84 ? -5.096 1.464 14.327 1.00 90.44 84 LEU A C 1
ATOM 685 O O . LEU A 1 84 ? -5.766 2.011 15.205 1.00 90.44 84 LEU A O 1
ATOM 689 N N . LEU A 1 85 ? -5.345 1.638 13.025 1.00 87.88 85 LEU A N 1
ATOM 690 C CA . LEU A 1 85 ? -6.481 2.423 12.540 1.00 87.88 85 LEU A CA 1
ATOM 691 C C . LEU A 1 85 ? -7.816 1.767 12.885 1.00 87.88 85 LEU A C 1
ATOM 693 O O . LEU A 1 85 ? -8.719 2.462 13.344 1.00 87.88 85 LEU A O 1
ATOM 697 N N . ASP A 1 86 ? -7.924 0.448 12.746 1.00 86.75 86 ASP A N 1
ATOM 698 C CA . ASP A 1 86 ? -9.125 -0.297 13.129 1.00 86.75 86 ASP A CA 1
ATOM 699 C C . ASP A 1 86 ? -9.434 -0.145 14.615 1.00 86.75 86 ASP A C 1
ATOM 701 O O . ASP A 1 86 ? -10.567 0.160 14.986 1.00 86.75 86 ASP A O 1
ATOM 705 N N . ILE A 1 87 ? -8.418 -0.269 15.475 1.00 90.69 87 ILE A N 1
ATOM 706 C CA . ILE A 1 87 ? -8.562 -0.022 16.913 1.00 90.69 87 ILE A CA 1
ATOM 707 C C . ILE A 1 87 ? -9.051 1.412 17.158 1.00 90.69 87 ILE A C 1
ATOM 709 O O . ILE A 1 87 ? -9.981 1.624 17.936 1.00 90.69 87 ILE A O 1
ATOM 713 N N . ALA A 1 88 ? -8.472 2.403 16.475 1.00 89.81 88 ALA A N 1
ATOM 714 C CA . ALA A 1 88 ? -8.883 3.798 16.613 1.00 89.81 88 ALA A CA 1
ATOM 715 C C . ALA A 1 88 ? -10.332 4.039 16.148 1.00 89.81 88 ALA A C 1
ATOM 717 O O . ALA A 1 88 ? -11.052 4.821 16.776 1.00 89.81 88 ALA A O 1
ATOM 718 N N . PHE A 1 89 ? -10.780 3.373 15.080 1.00 87.56 89 PHE A N 1
ATOM 719 C CA . PHE A 1 89 ? -12.165 3.437 14.614 1.00 87.56 89 PHE A CA 1
ATOM 720 C C . PHE A 1 89 ? -13.129 2.806 15.612 1.00 87.56 89 PHE A C 1
ATOM 722 O O . PHE A 1 89 ? -14.117 3.450 15.970 1.00 87.56 89 PHE A O 1
ATOM 729 N N . VAL A 1 90 ? -12.800 1.620 16.130 1.00 91.44 90 VAL A N 1
ATOM 730 C CA . VAL A 1 90 ? -13.604 0.915 17.136 1.00 91.44 90 VAL A CA 1
ATOM 731 C C . VAL A 1 90 ? -13.751 1.753 18.407 1.00 91.44 90 VAL A C 1
ATOM 733 O O . VAL A 1 90 ? -14.863 1.908 18.905 1.00 91.44 90 VAL A O 1
ATOM 736 N N . ILE A 1 91 ? -12.668 2.372 18.896 1.00 93.38 91 ILE A N 1
ATOM 737 C CA . ILE A 1 91 ? -12.713 3.273 20.064 1.00 93.38 91 ILE A CA 1
ATOM 738 C C . ILE A 1 91 ? -13.650 4.467 19.816 1.00 93.38 91 ILE A C 1
ATOM 740 O O . ILE A 1 91 ? -14.323 4.930 20.735 1.00 93.38 91 ILE A O 1
ATOM 744 N N . LYS A 1 92 ? -13.732 4.956 18.575 1.00 92.06 92 LYS A N 1
ATOM 745 C CA . LYS A 1 92 ? -14.641 6.040 18.170 1.00 92.06 92 LYS A CA 1
ATOM 746 C C . LYS A 1 92 ? -16.069 5.568 17.850 1.00 92.06 92 LYS A C 1
ATOM 748 O O . LYS A 1 92 ? -16.877 6.390 17.429 1.00 92.06 92 LYS A O 1
ATOM 753 N N . GLY A 1 93 ? -16.381 4.279 18.010 1.00 88.88 93 GLY A N 1
ATOM 754 C CA . GLY A 1 93 ? -17.692 3.701 17.693 1.00 88.88 93 GLY A CA 1
ATOM 755 C C . GLY A 1 93 ? -17.957 3.491 16.197 1.00 88.88 93 GLY A C 1
ATOM 756 O O . GLY A 1 93 ? -19.107 3.321 15.804 1.00 88.88 93 GLY A O 1
ATOM 757 N N . ASN A 1 94 ? -16.915 3.514 15.360 1.00 83.75 94 ASN A N 1
ATOM 758 C CA . ASN A 1 94 ? -17.004 3.256 13.922 1.00 83.75 94 ASN A CA 1
ATOM 759 C C . ASN A 1 94 ? -16.629 1.795 13.605 1.00 83.75 94 ASN A C 1
ATOM 761 O O . ASN A 1 94 ? -15.845 1.194 14.346 1.00 83.75 94 ASN A O 1
ATOM 765 N N . PRO A 1 95 ? -17.150 1.212 12.510 1.00 80.44 95 PRO A N 1
ATOM 766 C CA . PRO A 1 95 ? -16.750 -0.125 12.083 1.00 80.44 95 PRO A CA 1
ATOM 767 C C . PRO A 1 95 ? -15.273 -0.155 11.636 1.00 80.44 95 PRO A C 1
ATOM 769 O O . PRO A 1 95 ? -14.803 0.823 11.047 1.00 80.44 95 PRO A O 1
ATOM 772 N N . PRO A 1 96 ? -14.544 -1.260 11.885 1.00 77.62 96 PRO A N 1
ATOM 773 C CA . PRO A 1 96 ? -13.174 -1.440 11.403 1.00 77.62 96 PRO A CA 1
ATOM 774 C C . PRO A 1 96 ? -13.130 -1.570 9.872 1.00 77.62 96 PRO A C 1
ATOM 776 O O . PRO A 1 96 ? -14.100 -2.008 9.245 1.00 77.62 96 PRO A O 1
ATOM 779 N N . MET A 1 97 ? -12.002 -1.205 9.267 1.00 73.62 97 MET A N 1
ATOM 780 C CA . MET A 1 97 ? -11.773 -1.290 7.830 1.00 73.62 97 MET A CA 1
ATOM 781 C C . MET A 1 97 ? -11.067 -2.611 7.470 1.00 73.62 97 MET A C 1
ATOM 783 O O . MET A 1 97 ? -10.059 -2.955 8.075 1.00 73.62 97 MET A O 1
ATOM 787 N N . PRO A 1 98 ? -11.528 -3.366 6.458 1.00 66.31 98 PRO A N 1
ATOM 788 C CA . PRO A 1 98 ? -10.862 -4.606 6.071 1.00 66.31 98 PRO A CA 1
ATOM 789 C C . PRO A 1 98 ? -9.431 -4.364 5.564 1.00 66.31 98 PRO A C 1
ATOM 791 O O . PRO A 1 98 ? -9.223 -3.665 4.572 1.00 66.31 98 PRO A O 1
ATOM 794 N N . ILE A 1 99 ? -8.446 -4.996 6.204 1.00 59.66 99 ILE A N 1
ATOM 795 C CA . ILE A 1 99 ? -7.058 -5.060 5.726 1.00 59.66 99 ILE A CA 1
ATOM 796 C C . ILE A 1 99 ? -6.961 -6.174 4.669 1.00 59.66 99 ILE A C 1
ATOM 798 O O . ILE A 1 99 ? -6.641 -7.318 4.990 1.00 59.66 99 ILE A O 1
ATOM 802 N N . ASP A 1 100 ? -7.237 -5.869 3.402 1.00 56.38 100 ASP A N 1
ATOM 803 C CA . ASP A 1 100 ? -7.086 -6.830 2.295 1.00 56.38 100 ASP A CA 1
ATOM 804 C C . ASP A 1 100 ? -5.703 -6.659 1.640 1.00 56.38 100 ASP A C 1
ATOM 806 O O . ASP A 1 100 ? -5.534 -5.908 0.684 1.00 56.38 100 ASP A O 1
ATOM 810 N N . THR A 1 101 ? -4.662 -7.257 2.235 1.00 49.84 101 THR A N 1
ATOM 811 C CA . THR A 1 101 ? -3.256 -7.054 1.795 1.00 49.84 101 THR A CA 1
ATOM 812 C C . THR A 1 101 ? -2.463 -8.340 1.551 1.00 49.84 101 THR A C 1
ATOM 814 O O . THR A 1 101 ? -1.276 -8.273 1.241 1.00 49.84 101 THR A O 1
ATOM 817 N N . LEU A 1 102 ? -3.089 -9.520 1.666 1.00 38.56 102 LEU A N 1
ATOM 818 C CA . LEU A 1 102 ? -2.390 -10.818 1.620 1.00 38.56 102 LEU A CA 1
ATOM 819 C C . LEU A 1 102 ? -3.042 -11.877 0.709 1.00 38.56 102 LEU A C 1
ATOM 821 O O . LEU A 1 102 ? -2.865 -13.071 0.959 1.00 38.56 102 LEU A O 1
ATOM 825 N N . ARG A 1 103 ? -3.778 -11.474 -0.331 1.00 37.69 103 ARG A N 1
ATOM 826 C CA . ARG A 1 103 ? -4.233 -12.408 -1.375 1.00 37.69 103 ARG A CA 1
ATOM 827 C C . ARG A 1 103 ? -3.194 -12.617 -2.467 1.00 37.69 103 ARG A C 1
ATOM 829 O O . ARG A 1 103 ? -2.552 -11.622 -2.863 1.00 37.69 103 ARG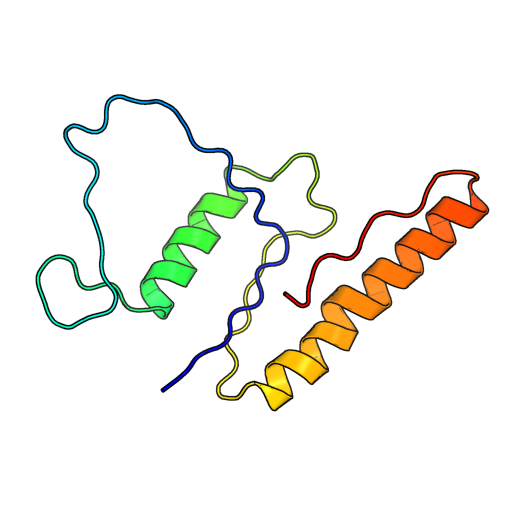 A O 1
#

Organism: NCBI:txid170555

Foldseek 3Di:
DDKDKAWQADDDDDDPPDPPDDDDADCDPDPRHDDPVNVQVVCLVVCQVPPDPPRPDRTDIDIDPDVVVVVVVCCVPQVVVLVVVQVVCVVVVHHRDDRPGDD